Protein AF-A0A7S4DFN1-F1 (afdb_monomer_lite)

Organism: NCBI:txid91324

InterPro domains:
  IPR019164 Transmembrane protein 147 [PF09767] (1-113)
  IPR019164 Transmembrane protein 147 [PTHR12869] (1-135)

pLDDT: mean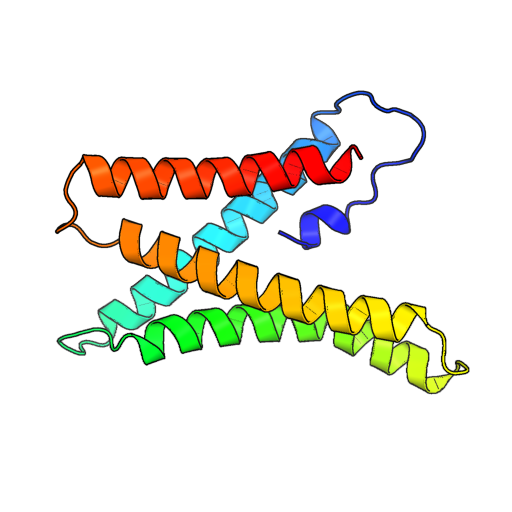 72.48, std 11.62, range [37.78, 87.12]

Foldseek 3Di:
DCVLVVLDDPPPDLDDDPVSVVVSLVVLVVLLVQLLVLVVVQVVVPDPDRDPVNLLVSLLVSLVVVLCVPLVVCCVVQVVPHDDDCVNVVSVVVSVVSSVVSSVSSVLSVQCPDPPDDPVSNVVSVVVSVVVSVCSVVVSSD

Sequence (142 aa):
FILATFMMIPEDSNVFSWSQELPIILVGFLDYGGLYMMHQRLQRKGTRKPNHLRILAVALGWACAEALVHYLIPLWIGARDVEFSWDYVEMGVQSNINLILHLGSSTVVWLGMRNDLDPVAFMAVAITCCCQLVLSSVGNYM

Radius of gyration: 17.59 Å; chains: 1; bounding box: 34×34×47 Å

Secondary structure (DSSP, 8-state):
--TTTTS---TT--S--HHHHHHHHHHHHHHHHHHHHHHHHHHHT--SS--HHHHHHHHHHHHHHHHIIIIIHHHHHHTTT----THHHHHHHHHHHHHHHHHHHHHHHHHHT-TTS-HHHHHHHHHHHHHHHHHHHHTT--

Structure (mmCIF, N/CA/C/O backbone):
data_AF-A0A7S4DFN1-F1
#
_entry.id   AF-A0A7S4DFN1-F1
#
loop_
_atom_site.group_PDB
_atom_site.id
_atom_site.type_symbol
_atom_site.label_atom_id
_atom_site.label_alt_id
_atom_site.label_comp_id
_atom_site.label_asym_id
_atom_site.label_entity_id
_atom_site.label_seq_id
_atom_site.pdbx_PDB_ins_code
_atom_site.Cartn_x
_atom_site.Cartn_y
_atom_site.Cartn_z
_atom_site.occupancy
_atom_site.B_iso_or_equiv
_atom_site.auth_seq_id
_atom_site.auth_comp_id
_atom_site.auth_asym_id
_atom_site.auth_atom_id
_atom_site.pdbx_PDB_model_num
ATOM 1 N N . PHE A 1 1 ? -4.175 0.144 -6.870 1.00 45.34 1 PHE A N 1
ATOM 2 C CA . PHE A 1 1 ? -3.203 1.233 -6.818 1.00 45.34 1 PHE A CA 1
ATOM 3 C C . PHE A 1 1 ? -2.396 1.219 -8.099 1.00 45.34 1 PHE A C 1
ATOM 5 O O . PHE A 1 1 ? -2.262 2.273 -8.694 1.00 45.34 1 PHE A O 1
ATOM 12 N N . ILE A 1 2 ? -1.967 0.045 -8.591 1.00 45.56 2 ILE A N 1
ATOM 13 C CA . ILE A 1 2 ? -1.142 -0.040 -9.809 1.00 45.56 2 ILE A CA 1
ATOM 14 C C . ILE A 1 2 ? -1.887 -0.565 -11.059 1.00 45.56 2 ILE A C 1
ATOM 16 O O . ILE A 1 2 ? -1.519 -0.246 -12.184 1.00 45.56 2 ILE A O 1
ATOM 20 N N . LEU A 1 3 ? -3.038 -1.239 -10.914 1.00 37.78 3 LEU A N 1
ATOM 21 C CA . LEU A 1 3 ? -3.918 -1.496 -12.076 1.00 37.78 3 LEU A CA 1
ATOM 22 C C . LEU A 1 3 ? -4.420 -0.187 -12.727 1.00 37.78 3 LEU A C 1
ATOM 24 O O . LEU A 1 3 ? -4.744 -0.158 -13.909 1.00 37.78 3 LEU A O 1
ATOM 28 N N . ALA A 1 4 ? -4.461 0.886 -11.932 1.00 43.41 4 ALA A N 1
ATOM 29 C CA . ALA A 1 4 ? -4.714 2.252 -12.366 1.00 43.41 4 ALA A CA 1
ATOM 30 C C . ALA A 1 4 ? -3.589 2.802 -13.261 1.00 43.41 4 ALA A C 1
ATOM 32 O O . ALA A 1 4 ? -3.886 3.438 -14.262 1.00 43.41 4 ALA A O 1
ATOM 33 N N . THR A 1 5 ? -2.320 2.506 -12.954 1.00 50.50 5 THR A N 1
ATOM 34 C CA . THR A 1 5 ? -1.168 2.919 -13.774 1.00 50.50 5 THR A CA 1
ATOM 35 C C . THR A 1 5 ? -1.052 2.129 -15.079 1.00 50.50 5 THR A C 1
ATOM 37 O O . THR A 1 5 ? -0.483 2.633 -16.039 1.00 50.50 5 THR A O 1
ATOM 40 N N . PHE A 1 6 ? -1.620 0.919 -15.164 1.00 43.91 6 PHE A N 1
ATOM 41 C CA . PHE A 1 6 ? -1.672 0.137 -16.412 1.00 43.91 6 PHE A CA 1
ATOM 42 C C . PHE A 1 6 ? -2.762 0.591 -17.400 1.00 43.91 6 PHE A C 1
ATOM 44 O O . PHE A 1 6 ? -2.746 0.178 -18.561 1.00 43.91 6 PHE A O 1
ATOM 51 N N . MET A 1 7 ? -3.699 1.448 -16.980 1.00 46.59 7 MET A N 1
ATOM 52 C CA . MET A 1 7 ? -4.637 2.121 -17.884 1.00 46.59 7 MET A CA 1
ATOM 53 C C . MET A 1 7 ? -3.925 3.323 -18.507 1.00 46.59 7 MET A C 1
ATOM 55 O O . MET A 1 7 ? -4.130 4.460 -18.101 1.00 46.59 7 MET A O 1
ATOM 59 N N . MET A 1 8 ? -3.038 3.033 -19.459 1.00 44.91 8 MET A N 1
ATOM 60 C CA . MET A 1 8 ? -2.208 3.991 -20.188 1.00 44.91 8 MET A CA 1
ATOM 61 C C . MET A 1 8 ? -3.061 5.166 -20.693 1.00 44.91 8 MET A C 1
ATOM 63 O O . MET A 1 8 ? -3.888 5.014 -21.596 1.00 44.91 8 MET A O 1
ATOM 67 N N . ILE A 1 9 ? -2.889 6.328 -20.062 1.00 53.94 9 ILE A N 1
ATOM 68 C CA . ILE A 1 9 ? -3.446 7.596 -20.526 1.00 53.94 9 ILE A CA 1
ATOM 69 C C . ILE A 1 9 ? -2.691 7.929 -21.824 1.00 53.94 9 ILE A C 1
ATOM 71 O O . ILE A 1 9 ? -1.462 7.978 -21.795 1.00 53.94 9 ILE A O 1
ATOM 75 N N . PRO A 1 10 ? -3.360 8.090 -22.979 1.00 51.62 10 PRO A N 1
ATOM 76 C CA . PRO A 1 10 ? -2.692 8.547 -24.192 1.00 51.62 10 PRO A CA 1
ATOM 77 C C . PRO A 1 10 ? -2.035 9.912 -23.934 1.00 51.62 10 PRO A C 1
ATOM 79 O O . PRO A 1 10 ? -2.699 10.821 -23.439 1.00 51.62 10 PRO A O 1
ATOM 82 N N . GLU A 1 11 ? -0.748 10.042 -24.283 1.00 53.69 11 GLU A N 1
ATOM 83 C CA . GLU A 1 11 ? 0.140 11.196 -24.011 1.00 53.69 11 GLU A CA 1
ATOM 84 C C . GLU A 1 11 ? -0.353 12.550 -24.572 1.00 53.69 11 GLU A C 1
ATOM 86 O O . GLU A 1 11 ? 0.233 13.593 -24.292 1.00 53.69 11 GLU A O 1
ATOM 91 N N . ASP A 1 12 ? -1.450 12.573 -25.332 1.00 49.44 12 ASP A N 1
ATOM 92 C CA . ASP A 1 12 ? -1.858 13.737 -26.122 1.00 49.44 12 ASP A CA 1
ATOM 93 C C . ASP A 1 12 ? -2.707 14.786 -25.390 1.00 49.44 12 ASP A C 1
ATOM 95 O O . ASP A 1 12 ? -3.073 15.800 -25.991 1.00 49.44 12 ASP A O 1
ATOM 99 N N . SER A 1 13 ? -2.997 14.649 -24.093 1.00 48.75 13 SER A N 1
ATOM 100 C CA . SER A 1 13 ? -3.559 15.790 -23.363 1.00 48.75 13 SER A CA 1
ATOM 101 C C . SER A 1 13 ? -3.395 15.700 -21.850 1.00 48.75 13 SER A C 1
ATOM 103 O O . SER A 1 13 ? -4.033 14.869 -21.211 1.00 48.75 13 SER A O 1
ATOM 105 N N . ASN A 1 14 ? -2.701 16.683 -21.264 1.00 58.94 14 ASN A N 1
ATOM 106 C CA . ASN A 1 14 ? -2.769 17.079 -19.843 1.00 58.94 14 ASN A CA 1
ATOM 107 C C . ASN A 1 14 ? -4.185 17.548 -19.409 1.00 58.94 14 ASN A C 1
ATOM 109 O O . ASN A 1 14 ? -4.340 18.401 -18.534 1.00 58.94 14 ASN A O 1
ATOM 113 N N . VAL A 1 15 ? -5.238 17.065 -20.070 1.00 66.69 15 VAL A N 1
ATOM 114 C CA . VAL A 1 15 ? -6.632 17.441 -19.869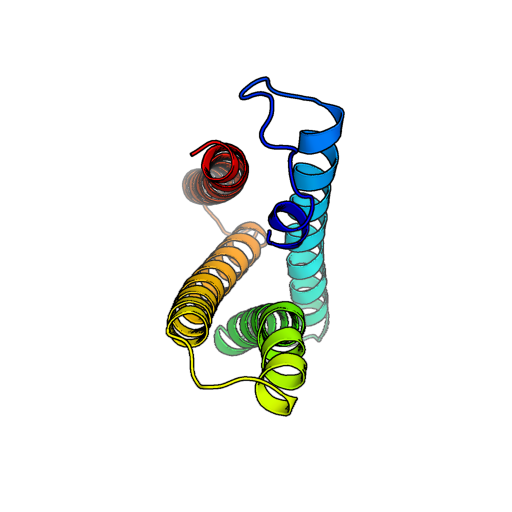 1.00 66.69 15 VAL A CA 1
ATOM 115 C C . VAL A 1 15 ? -7.316 16.314 -19.109 1.00 66.69 15 VAL A C 1
ATOM 117 O O . VAL A 1 15 ? -7.468 15.199 -19.606 1.00 66.69 15 VAL A O 1
ATOM 120 N N . PHE A 1 16 ? -7.752 16.642 -17.894 1.00 68.06 16 PHE A N 1
ATOM 121 C CA . PHE A 1 16 ? -8.517 15.759 -17.021 1.00 68.06 16 PHE A CA 1
ATOM 122 C C . PHE A 1 16 ? -9.711 15.140 -17.765 1.00 68.06 16 PHE A C 1
ATOM 124 O O . PHE A 1 16 ? -10.606 15.849 -18.235 1.00 68.06 16 PHE A O 1
ATOM 131 N N . SER A 1 17 ? -9.733 13.809 -17.842 1.00 76.44 17 SER A N 1
ATOM 132 C CA . SER A 1 17 ? -10.761 13.044 -18.546 1.00 76.44 17 SER A CA 1
ATOM 133 C C . SER A 1 17 ? -11.467 12.092 -17.586 1.00 76.44 17 SER A C 1
ATOM 135 O O . SER A 1 17 ? -10.894 11.107 -17.124 1.00 76.44 17 SER A O 1
ATOM 137 N N . TRP A 1 18 ? -12.755 12.341 -17.328 1.00 72.44 18 TRP A N 1
ATOM 138 C CA . TRP A 1 18 ? -13.573 11.529 -16.413 1.00 72.44 18 TRP A CA 1
ATOM 139 C C . TRP A 1 18 ? -13.528 10.025 -16.721 1.00 72.44 18 TRP A C 1
ATOM 141 O O . TRP A 1 18 ? -13.490 9.207 -15.805 1.00 72.44 18 TRP A O 1
ATOM 151 N N . SER A 1 19 ? -13.496 9.650 -18.001 1.00 75.44 19 SER A N 1
ATOM 152 C CA . SER A 1 19 ? -13.459 8.250 -18.444 1.00 75.44 19 SER A CA 1
ATOM 153 C C . SER A 1 19 ? -12.180 7.508 -18.032 1.00 75.44 19 SER A C 1
ATOM 155 O O . SER A 1 19 ? -12.210 6.287 -17.905 1.00 75.44 19 SER A O 1
ATOM 157 N N . GLN A 1 20 ? -11.073 8.228 -17.827 1.00 71.44 20 GLN A N 1
ATOM 158 C CA . GLN A 1 20 ? -9.778 7.672 -17.416 1.00 71.44 20 GLN A CA 1
ATOM 159 C C . GLN A 1 20 ? -9.620 7.694 -15.891 1.00 71.44 20 GLN A C 1
ATOM 161 O O . GLN A 1 20 ? -9.108 6.747 -15.307 1.00 71.44 20 GLN A O 1
ATOM 166 N N . GLU A 1 21 ? -10.160 8.711 -15.224 1.00 72.88 21 GLU A N 1
ATOM 167 C CA . GLU A 1 21 ? -10.045 8.862 -13.769 1.00 72.88 21 GLU A CA 1
ATOM 168 C C . GLU A 1 21 ? -10.991 7.954 -12.976 1.00 72.88 21 GLU A C 1
ATOM 170 O O . GLU A 1 21 ? -10.630 7.425 -11.924 1.00 72.88 21 GLU A O 1
ATOM 175 N N . LEU A 1 22 ? -12.203 7.708 -13.482 1.00 78.75 22 LEU A N 1
ATOM 176 C CA . LEU A 1 22 ? -13.156 6.807 -12.827 1.00 78.75 22 LEU A CA 1
ATOM 177 C C . LEU A 1 22 ? -12.613 5.381 -12.600 1.00 78.75 22 LEU A C 1
ATOM 179 O O . LEU A 1 22 ? -12.743 4.892 -11.475 1.00 78.75 22 LEU A O 1
ATOM 183 N N . PRO A 1 23 ? -12.004 4.688 -13.585 1.00 78.38 23 PRO A N 1
ATOM 184 C CA . PRO A 1 23 ? -11.449 3.356 -13.350 1.00 78.38 23 PRO A CA 1
ATOM 185 C C . PRO A 1 23 ? -10.268 3.368 -12.372 1.00 78.38 23 PRO A C 1
ATOM 187 O O . PRO A 1 23 ? -10.158 2.447 -11.565 1.00 78.38 23 PRO A O 1
ATOM 190 N N . ILE A 1 24 ? -9.440 4.418 -12.373 1.00 72.38 24 ILE A N 1
ATOM 191 C CA . ILE A 1 24 ? -8.330 4.591 -11.422 1.00 72.38 24 ILE A CA 1
ATOM 192 C C . ILE A 1 24 ? -8.861 4.635 -9.984 1.00 72.38 24 ILE A C 1
ATOM 194 O O . ILE A 1 24 ? -8.414 3.883 -9.112 1.00 72.38 24 ILE A O 1
ATOM 198 N N . ILE A 1 25 ? -9.888 5.456 -9.758 1.00 75.19 25 ILE A N 1
ATOM 199 C CA . ILE A 1 25 ? -10.543 5.599 -8.457 1.00 75.19 25 ILE A CA 1
ATOM 200 C C . ILE A 1 25 ? -11.229 4.288 -8.042 1.00 75.19 25 ILE A C 1
ATOM 202 O O . ILE A 1 25 ? -11.092 3.855 -6.897 1.00 75.19 25 ILE A O 1
ATOM 206 N N . LEU A 1 26 ? -11.934 3.619 -8.963 1.00 80.38 26 LEU A N 1
ATOM 207 C CA . LEU A 1 26 ? -12.609 2.342 -8.698 1.00 80.38 26 LEU A CA 1
ATOM 208 C C . LEU A 1 26 ? -11.630 1.242 -8.281 1.00 80.38 26 LEU A C 1
ATOM 210 O O . LEU A 1 26 ? -11.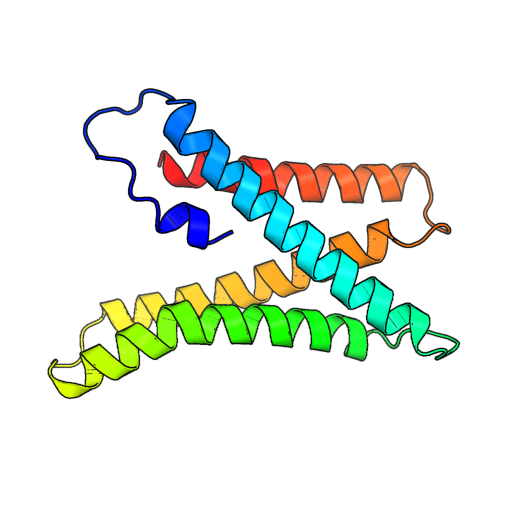899 0.515 -7.325 1.00 80.38 26 LEU A O 1
ATOM 214 N N . VAL A 1 27 ? -10.487 1.133 -8.958 1.00 79.44 27 VAL A N 1
ATOM 215 C CA . VAL A 1 27 ? -9.421 0.195 -8.584 1.00 79.44 27 VAL A CA 1
ATOM 216 C C . VAL A 1 27 ? -8.877 0.525 -7.194 1.00 79.44 27 VAL A C 1
ATOM 218 O O . VAL A 1 27 ? -8.676 -0.384 -6.390 1.00 79.44 27 VAL A O 1
ATOM 221 N N . GLY A 1 28 ? -8.689 1.809 -6.872 1.00 77.50 28 GLY A N 1
ATOM 222 C CA . GLY A 1 28 ? -8.325 2.241 -5.521 1.00 77.50 28 GLY A CA 1
ATOM 223 C C . GLY A 1 28 ? -9.325 1.743 -4.473 1.00 77.50 28 GLY A C 1
ATOM 224 O O . GLY A 1 28 ? -8.937 1.099 -3.498 1.00 77.50 28 GLY A O 1
ATOM 225 N N . PHE A 1 29 ? -10.623 1.954 -4.704 1.00 79.94 29 PHE A N 1
ATOM 226 C CA . PHE A 1 29 ? -11.676 1.448 -3.818 1.00 79.94 29 PHE A CA 1
ATOM 227 C C . PHE A 1 29 ? -11.666 -0.078 -3.679 1.00 79.94 29 PHE A C 1
ATOM 229 O O . PHE A 1 29 ? -11.873 -0.586 -2.574 1.00 79.94 29 PHE A O 1
ATOM 236 N N . LEU A 1 30 ? -11.421 -0.812 -4.768 1.00 84.19 30 LEU A N 1
ATOM 237 C CA . LEU A 1 30 ? -11.335 -2.272 -4.742 1.00 84.19 30 LEU A CA 1
ATOM 238 C C . LEU A 1 30 ? -10.171 -2.766 -3.880 1.00 84.19 30 LEU A C 1
ATOM 240 O O . LEU A 1 30 ? -10.368 -3.701 -3.105 1.00 84.19 30 LEU A O 1
ATOM 244 N N . ASP A 1 31 ? -9.005 -2.125 -3.942 1.00 82.12 31 ASP A N 1
ATOM 245 C CA . ASP A 1 31 ? -7.854 -2.509 -3.118 1.00 82.12 31 ASP A CA 1
ATOM 246 C C . ASP A 1 31 ? -8.100 -2.259 -1.629 1.00 82.12 31 ASP A C 1
ATOM 248 O O . ASP A 1 31 ? -7.913 -3.157 -0.800 1.00 82.12 31 ASP A O 1
ATOM 252 N N . TYR A 1 32 ? -8.599 -1.070 -1.275 1.00 81.88 32 TYR A N 1
ATOM 253 C CA . TYR A 1 32 ? -8.958 -0.764 0.112 1.00 81.88 32 TYR A CA 1
ATOM 254 C C . TYR A 1 32 ? -10.073 -1.693 0.622 1.00 81.88 32 TYR A C 1
ATOM 256 O O . TYR A 1 32 ? -10.012 -2.180 1.756 1.00 81.88 32 TYR A O 1
ATOM 264 N N . GLY A 1 33 ? -11.061 -2.005 -0.223 1.00 84.56 33 GLY A N 1
ATOM 265 C CA . GLY A 1 33 ? -12.118 -2.970 0.075 1.00 84.56 33 GLY A CA 1
ATOM 266 C C . GLY A 1 33 ? -11.589 -4.396 0.261 1.00 84.56 33 GLY A C 1
ATOM 267 O O . GLY A 1 33 ? -12.007 -5.097 1.188 1.00 84.56 33 GLY A O 1
ATOM 268 N N . GLY A 1 34 ? -10.633 -4.820 -0.566 1.00 84.94 34 GLY A N 1
ATOM 269 C CA . GLY A 1 34 ? -9.952 -6.111 -0.472 1.00 84.94 34 GLY A CA 1
ATOM 270 C C . GLY A 1 34 ? -9.222 -6.279 0.860 1.00 84.94 34 GLY A C 1
ATOM 271 O O . GLY A 1 34 ? -9.467 -7.252 1.584 1.00 84.94 34 GLY A O 1
ATOM 272 N N . LEU A 1 35 ? -8.409 -5.288 1.236 1.00 84.06 35 LEU A N 1
ATOM 273 C CA . LEU A 1 35 ? -7.705 -5.255 2.522 1.00 84.06 35 LEU A CA 1
ATOM 274 C C . LEU A 1 35 ? -8.679 -5.264 3.708 1.00 84.06 35 LEU A C 1
ATOM 276 O O . LEU A 1 35 ? -8.496 -6.027 4.661 1.00 84.06 35 LEU A O 1
ATOM 280 N N . TYR A 1 36 ? -9.757 -4.479 3.638 1.00 85.94 36 TYR A N 1
ATOM 281 C CA . TYR A 1 36 ? -10.800 -4.460 4.665 1.00 85.94 36 TYR A CA 1
ATOM 282 C C . TYR A 1 36 ? -11.457 -5.838 4.845 1.00 85.94 36 TYR A C 1
ATOM 284 O O . TYR A 1 36 ? -11.560 -6.343 5.967 1.00 85.94 36 TYR A O 1
ATOM 292 N N . MET A 1 37 ? -11.841 -6.501 3.750 1.00 86.06 37 MET A N 1
ATOM 293 C CA . MET A 1 37 ? -12.422 -7.847 3.796 1.00 86.06 37 MET A CA 1
ATOM 294 C C . MET A 1 37 ? -11.450 -8.885 4.370 1.00 86.06 37 MET A C 1
ATOM 296 O O . MET A 1 37 ? -11.860 -9.760 5.141 1.00 86.06 37 MET A O 1
ATOM 300 N N . MET A 1 38 ? -10.162 -8.812 4.021 1.00 84.75 38 MET A N 1
ATOM 301 C CA . MET A 1 38 ? -9.150 -9.716 4.574 1.00 84.75 38 MET A CA 1
ATOM 302 C C . MET A 1 38 ? -8.977 -9.521 6.085 1.00 84.75 38 MET A C 1
ATOM 304 O O . MET A 1 38 ? -8.971 -10.506 6.832 1.00 84.75 38 MET A O 1
ATOM 308 N N . HIS A 1 39 ? -8.931 -8.273 6.559 1.00 81.88 39 HIS A N 1
ATOM 309 C CA . HIS A 1 39 ? -8.896 -7.976 7.990 1.00 81.88 39 HIS A CA 1
ATOM 310 C C . HIS A 1 39 ? -10.158 -8.450 8.718 1.00 81.88 39 HIS A C 1
ATOM 312 O O . HIS A 1 39 ? -10.050 -9.058 9.785 1.00 81.88 39 HIS A O 1
ATOM 318 N N . GLN A 1 40 ? -11.347 -8.268 8.134 1.00 81.06 40 GLN A N 1
ATOM 319 C CA . GLN A 1 40 ? -12.591 -8.789 8.706 1.00 81.06 40 GLN A CA 1
ATOM 320 C C . GLN A 1 40 ? -12.564 -10.317 8.849 1.00 81.06 40 GLN A C 1
ATOM 322 O O . GLN A 1 40 ? -12.969 -10.855 9.882 1.00 81.06 40 GLN A O 1
ATOM 327 N N . ARG A 1 41 ? -12.058 -11.043 7.842 1.00 80.25 41 ARG A N 1
ATOM 328 C CA . ARG A 1 41 ? -11.904 -12.507 7.922 1.00 80.25 41 ARG A CA 1
ATOM 329 C C . ARG A 1 41 ? -10.943 -12.921 9.033 1.00 80.25 41 ARG A C 1
ATOM 331 O O . ARG A 1 41 ? -11.189 -13.926 9.701 1.00 80.25 41 ARG A O 1
ATOM 338 N N . LEU A 1 42 ? -9.877 -12.153 9.251 1.00 76.00 42 LEU A N 1
ATOM 339 C CA . LEU A 1 42 ? -8.917 -12.405 10.322 1.00 76.00 42 LEU A CA 1
ATOM 340 C C . LEU A 1 42 ? -9.530 -12.172 11.713 1.00 76.00 42 LEU A C 1
ATOM 342 O O . LEU A 1 42 ? -9.310 -12.979 12.615 1.00 76.00 42 LEU A O 1
ATOM 346 N N . GLN A 1 43 ? -10.338 -11.121 11.872 1.00 72.31 43 GLN A N 1
ATOM 347 C CA . GLN A 1 43 ? -11.046 -10.812 13.121 1.00 72.31 43 GLN A CA 1
ATOM 348 C C . GLN A 1 43 ? -12.124 -11.858 13.459 1.00 72.31 43 GLN A C 1
ATOM 350 O O . GLN A 1 43 ? -12.264 -12.250 14.616 1.00 72.31 43 GLN A O 1
ATOM 355 N N . ARG A 1 44 ? -12.843 -12.377 12.453 1.00 68.50 44 ARG A N 1
ATOM 356 C CA . ARG A 1 44 ? -13.899 -13.393 12.637 1.00 68.50 44 ARG A CA 1
ATOM 357 C C . ARG A 1 44 ? -13.381 -14.766 13.081 1.00 68.50 44 ARG A C 1
ATOM 359 O O . ARG A 1 44 ? -14.138 -15.522 13.676 1.00 68.50 44 ARG A O 1
ATOM 366 N N . LYS A 1 45 ? -12.101 -15.092 12.857 1.00 68.69 45 LYS A N 1
ATOM 367 C CA . LYS A 1 45 ? -11.488 -16.377 13.264 1.00 68.69 45 LYS A CA 1
ATOM 368 C C . LYS A 1 45 ? -11.217 -16.507 14.780 1.00 68.69 45 LYS A C 1
ATOM 370 O O . LYS A 1 45 ? -10.466 -17.384 15.196 1.00 68.69 45 LYS A O 1
ATOM 375 N N . GLY A 1 46 ? -11.823 -15.666 15.623 1.00 53.09 46 GLY A N 1
ATOM 376 C CA . GLY A 1 46 ? -11.981 -15.932 17.060 1.00 53.09 46 GLY A CA 1
ATOM 377 C C . GLY A 1 46 ? -10.719 -15.821 17.920 1.00 53.09 46 GLY A C 1
ATOM 378 O O . GLY A 1 46 ? -10.727 -16.238 19.076 1.00 53.09 46 GLY A O 1
ATOM 379 N N . THR A 1 47 ? -9.620 -15.253 17.411 1.00 55.12 47 THR A N 1
ATOM 380 C CA . THR A 1 47 ? -8.444 -15.001 18.258 1.00 55.12 47 THR A 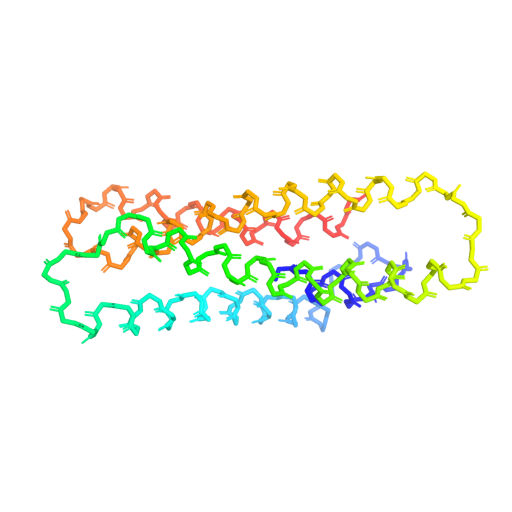CA 1
ATOM 381 C C . THR A 1 47 ? -8.651 -13.688 19.019 1.00 55.12 47 THR A C 1
ATOM 383 O O . THR A 1 47 ? -8.727 -12.627 18.409 1.00 55.12 47 THR A O 1
ATOM 386 N N . ARG A 1 48 ? -8.745 -13.765 20.355 1.00 51.38 48 ARG A N 1
ATOM 387 C CA . ARG A 1 48 ? -9.127 -12.681 21.292 1.00 51.38 48 ARG A CA 1
ATOM 388 C C . ARG A 1 48 ? -8.308 -11.381 21.174 1.00 51.38 48 ARG A C 1
ATOM 390 O O . ARG A 1 48 ? -8.737 -10.351 21.681 1.00 51.38 48 ARG A O 1
ATOM 397 N N . LYS A 1 49 ? -7.158 -11.412 20.492 1.00 58.12 49 LYS A N 1
ATOM 398 C CA . LYS A 1 49 ? -6.434 -10.238 19.989 1.00 58.12 49 LYS A CA 1
ATOM 399 C C . LYS A 1 49 ? -5.868 -10.556 18.599 1.00 58.12 49 LYS A C 1
ATOM 401 O O . LYS A 1 49 ? -5.216 -11.593 18.449 1.00 58.12 49 LYS A O 1
ATOM 406 N N . PRO A 1 50 ? -6.082 -9.710 17.579 1.00 61.00 50 PRO A N 1
ATOM 407 C CA . PRO A 1 50 ? -5.353 -9.852 16.332 1.00 61.00 50 PRO A CA 1
ATOM 408 C C . PRO A 1 50 ? -3.880 -9.525 16.604 1.00 61.00 50 PRO A C 1
ATOM 410 O O . PRO A 1 50 ? -3.540 -8.409 16.987 1.00 61.00 50 PRO A O 1
ATOM 413 N N . ASN A 1 51 ? -3.000 -10.513 16.447 1.00 70.00 51 ASN A N 1
ATOM 414 C CA . ASN A 1 51 ? -1.561 -10.285 16.555 1.00 70.00 51 ASN A CA 1
ATOM 415 C C . ASN A 1 51 ? -1.141 -9.293 15.461 1.00 70.00 51 ASN A C 1
ATOM 417 O O . ASN A 1 51 ? -1.475 -9.509 14.295 1.00 70.00 51 ASN A O 1
ATOM 421 N N . HIS A 1 52 ? -0.368 -8.263 15.812 1.00 76.62 52 HIS A N 1
ATOM 422 C CA . HIS A 1 52 ? 0.165 -7.273 14.863 1.00 76.62 52 HIS A CA 1
ATOM 423 C C . HIS A 1 52 ? 0.862 -7.933 13.659 1.00 76.62 52 HIS A C 1
ATOM 425 O O . HIS A 1 52 ? 0.669 -7.521 12.519 1.00 76.62 52 HIS A O 1
ATOM 431 N N . LEU A 1 53 ? 1.555 -9.054 13.894 1.00 77.75 53 LEU A N 1
ATOM 432 C CA . LEU A 1 53 ? 2.157 -9.885 12.847 1.00 77.75 53 LEU A CA 1
ATOM 433 C C . LEU A 1 53 ? 1.156 -10.456 11.838 1.00 77.75 53 LEU A C 1
ATOM 435 O O . LEU A 1 53 ? 1.485 -10.572 10.667 1.00 77.75 53 LEU A O 1
ATOM 439 N N . ARG A 1 54 ? -0.056 -10.833 12.257 1.00 79.12 54 ARG A N 1
ATOM 440 C CA . ARG A 1 54 ? -1.053 -11.408 11.338 1.00 79.12 54 ARG A CA 1
ATOM 441 C C . ARG A 1 54 ? -1.649 -10.346 10.420 1.00 79.12 54 ARG A C 1
ATOM 443 O O . ARG A 1 54 ? -1.961 -10.650 9.277 1.00 79.12 54 ARG A O 1
ATOM 450 N N . ILE A 1 55 ? -1.783 -9.121 10.919 1.00 80.00 55 ILE A N 1
ATOM 451 C CA . ILE A 1 55 ? -2.227 -7.964 10.131 1.00 80.00 55 ILE A CA 1
ATOM 452 C C . ILE A 1 55 ? -1.160 -7.627 9.083 1.00 80.00 55 ILE A C 1
ATOM 454 O O . ILE A 1 55 ? -1.470 -7.515 7.902 1.00 80.00 55 ILE A O 1
ATOM 458 N N . LEU A 1 56 ? 0.111 -7.583 9.493 1.00 83.19 56 LEU A N 1
ATOM 459 C CA . LEU A 1 56 ? 1.234 -7.390 8.573 1.00 83.19 56 LEU A CA 1
ATOM 460 C C . LEU A 1 56 ? 1.382 -8.547 7.577 1.00 83.19 56 LEU A C 1
ATOM 462 O O . LEU A 1 56 ? 1.705 -8.305 6.425 1.00 83.19 56 LEU A O 1
ATOM 466 N N . ALA A 1 57 ? 1.104 -9.790 7.975 1.00 86.06 57 ALA A N 1
ATOM 467 C CA . ALA A 1 57 ? 1.155 -10.937 7.069 1.00 86.06 57 ALA A CA 1
ATOM 468 C C . ALA A 1 57 ? 0.070 -10.877 5.982 1.00 86.06 57 ALA A C 1
ATOM 470 O O . ALA A 1 57 ? 0.327 -11.266 4.848 1.00 86.06 57 ALA A O 1
ATOM 471 N N . VAL A 1 58 ? -1.127 -10.374 6.307 1.00 85.56 58 VAL A N 1
ATOM 472 C CA . VAL A 1 58 ? -2.188 -10.124 5.316 1.00 85.56 58 VAL A CA 1
ATOM 473 C C . VAL A 1 58 ? -1.739 -9.059 4.317 1.00 85.56 58 VAL A C 1
ATOM 475 O O . VAL A 1 58 ? -1.827 -9.279 3.112 1.00 85.56 58 VAL A O 1
ATOM 478 N N . ALA A 1 59 ? -1.195 -7.952 4.821 1.00 84.06 59 ALA A N 1
ATOM 479 C CA . ALA A 1 59 ? -0.654 -6.874 4.001 1.00 84.06 59 ALA A CA 1
ATOM 480 C C . ALA A 1 59 ? 0.486 -7.352 3.087 1.00 84.06 59 ALA A C 1
ATOM 482 O O . ALA A 1 59 ? 0.493 -7.072 1.893 1.00 84.06 59 ALA A O 1
ATOM 483 N N . LEU A 1 60 ? 1.420 -8.128 3.642 1.00 86.31 60 LEU A N 1
ATOM 484 C CA . LEU A 1 60 ? 2.549 -8.708 2.922 1.00 86.31 60 LEU A CA 1
ATOM 485 C C . LEU A 1 60 ? 2.082 -9.707 1.859 1.00 86.31 60 LEU A C 1
ATOM 487 O O . LEU A 1 60 ? 2.622 -9.719 0.761 1.00 86.31 60 LEU A O 1
ATOM 491 N N . GLY A 1 61 ? 1.064 -10.517 2.159 1.00 87.12 61 GLY A N 1
A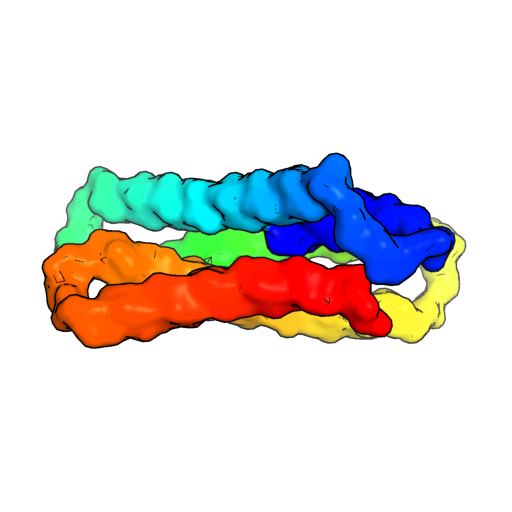TOM 492 C CA . GLY A 1 61 ? 0.464 -11.440 1.198 1.00 87.12 61 GLY A CA 1
ATOM 493 C C . GLY A 1 61 ? -0.195 -10.716 0.024 1.00 87.12 61 GLY A C 1
ATOM 494 O O . GLY A 1 61 ? -0.003 -11.125 -1.118 1.00 87.12 61 GLY A O 1
ATOM 495 N N . TRP A 1 62 ? -0.916 -9.622 0.292 1.00 86.00 62 TRP A N 1
ATOM 496 C CA . TRP A 1 62 ? -1.508 -8.781 -0.753 1.00 86.00 62 TRP A CA 1
ATOM 497 C C . TRP A 1 62 ? -0.432 -8.116 -1.619 1.00 86.00 62 TRP A C 1
ATOM 499 O O . TRP A 1 62 ? -0.428 -8.293 -2.834 1.00 86.00 62 TRP A O 1
ATOM 509 N N . ALA A 1 63 ? 0.543 -7.453 -0.989 1.00 84.00 63 ALA A N 1
ATOM 510 C CA . ALA A 1 63 ? 1.652 -6.796 -1.680 1.00 84.00 63 ALA A CA 1
ATOM 511 C C . ALA A 1 63 ? 2.507 -7.782 -2.496 1.00 84.00 63 ALA A C 1
ATOM 513 O O . ALA A 1 63 ? 2.949 -7.465 -3.595 1.00 84.00 63 ALA A O 1
ATOM 514 N N . CYS A 1 64 ? 2.727 -8.996 -1.980 1.00 82.44 64 CYS A N 1
ATOM 515 C CA . CYS A 1 64 ? 3.469 -10.038 -2.683 1.00 82.44 64 CYS A CA 1
ATOM 516 C C . CYS A 1 64 ? 2.684 -10.577 -3.883 1.00 82.44 64 CYS A C 1
ATOM 518 O O . CYS A 1 64 ? 3.265 -10.737 -4.951 1.00 82.44 64 CYS A O 1
ATOM 520 N N . ALA A 1 65 ? 1.373 -10.808 -3.749 1.00 84.88 65 ALA A N 1
ATOM 521 C CA . ALA A 1 65 ? 0.534 -11.207 -4.878 1.00 84.88 65 ALA A CA 1
ATOM 522 C C . ALA A 1 65 ? 0.561 -10.151 -5.993 1.00 84.88 65 ALA A C 1
ATOM 524 O O . ALA A 1 65 ? 0.721 -10.490 -7.164 1.00 84.88 65 ALA A O 1
ATOM 525 N N . GLU A 1 66 ? 0.478 -8.874 -5.625 1.00 77.62 66 GLU A N 1
ATOM 526 C CA . GLU A 1 66 ? 0.565 -7.767 -6.574 1.00 77.62 66 GLU A CA 1
ATOM 527 C C . GLU A 1 66 ? 1.940 -7.698 -7.248 1.00 77.62 66 GLU A C 1
ATOM 529 O O . GLU A 1 66 ? 2.014 -7.634 -8.478 1.00 77.62 66 GLU A O 1
ATOM 534 N N . ALA A 1 67 ? 3.021 -7.807 -6.472 1.00 77.06 67 ALA A N 1
ATOM 535 C CA . ALA A 1 67 ? 4.382 -7.783 -6.994 1.00 77.06 67 ALA A CA 1
ATOM 536 C C . ALA A 1 67 ? 4.686 -8.972 -7.922 1.00 77.06 67 ALA A C 1
ATOM 538 O O . ALA A 1 67 ? 5.357 -8.816 -8.942 1.00 77.06 67 ALA A O 1
ATOM 539 N N . LEU A 1 68 ? 4.161 -10.159 -7.609 1.00 79.31 68 LEU A N 1
ATOM 540 C CA . LEU A 1 68 ? 4.286 -11.335 -8.469 1.00 79.31 68 LEU A CA 1
ATOM 541 C C . LEU A 1 68 ? 3.593 -11.110 -9.815 1.00 79.31 68 LEU A C 1
ATOM 543 O O . LEU A 1 68 ? 4.172 -11.403 -10.857 1.00 79.31 68 LEU A O 1
ATOM 547 N N . VAL A 1 69 ? 2.381 -10.554 -9.810 1.00 79.31 69 VAL A N 1
ATOM 548 C CA . VAL A 1 69 ? 1.643 -10.277 -11.049 1.00 79.31 69 VAL A CA 1
ATOM 549 C C . VAL A 1 69 ? 2.347 -9.212 -11.898 1.00 79.31 69 VAL A C 1
ATOM 551 O O . VAL A 1 69 ? 2.412 -9.360 -13.114 1.00 79.31 69 VAL A O 1
ATOM 554 N N . HIS A 1 70 ? 2.902 -8.167 -11.281 1.00 69.56 70 HIS A N 1
ATOM 555 C CA . HIS A 1 70 ? 3.384 -6.991 -12.015 1.00 69.56 70 HIS A CA 1
ATOM 556 C C . HIS A 1 70 ? 4.870 -7.020 -12.355 1.00 69.56 70 HIS A C 1
ATOM 558 O O . HIS A 1 70 ? 5.256 -6.471 -13.378 1.00 69.56 70 HIS A O 1
ATOM 564 N N . TYR A 1 71 ? 5.706 -7.642 -11.527 1.00 72.50 71 TYR A N 1
ATOM 565 C CA . TYR A 1 71 ? 7.156 -7.636 -11.725 1.00 72.50 71 TYR A CA 1
ATOM 566 C C . TYR A 1 71 ? 7.677 -9.022 -12.076 1.00 72.50 71 TYR A C 1
ATOM 568 O O . TYR A 1 71 ? 8.503 -9.147 -12.975 1.00 72.50 71 TYR A O 1
ATOM 576 N N . LEU A 1 72 ? 7.166 -10.082 -11.435 1.00 73.12 72 LEU A N 1
ATOM 577 C CA . LEU A 1 72 ? 7.646 -11.434 -11.724 1.00 73.12 72 LEU A CA 1
ATOM 578 C C . LEU A 1 72 ? 7.208 -11.905 -13.116 1.00 73.12 72 LEU A C 1
ATOM 580 O O . LEU A 1 72 ? 8.015 -12.513 -13.807 1.00 73.12 72 LEU A O 1
ATOM 584 N N . ILE A 1 73 ? 5.976 -11.617 -13.555 1.00 74.88 73 ILE A N 1
ATOM 585 C CA . ILE A 1 73 ? 5.503 -12.036 -14.888 1.00 74.88 73 ILE A CA 1
ATOM 586 C C . ILE A 1 73 ? 6.325 -11.374 -16.013 1.00 74.88 73 ILE A C 1
ATOM 588 O O . ILE A 1 73 ? 6.854 -12.113 -16.849 1.00 74.88 73 ILE A O 1
ATOM 592 N N . PRO A 1 74 ? 6.526 -10.040 -16.042 1.00 70.88 74 PRO A N 1
ATOM 593 C CA . PRO A 1 74 ? 7.359 -9.412 -17.069 1.00 70.88 74 PRO A 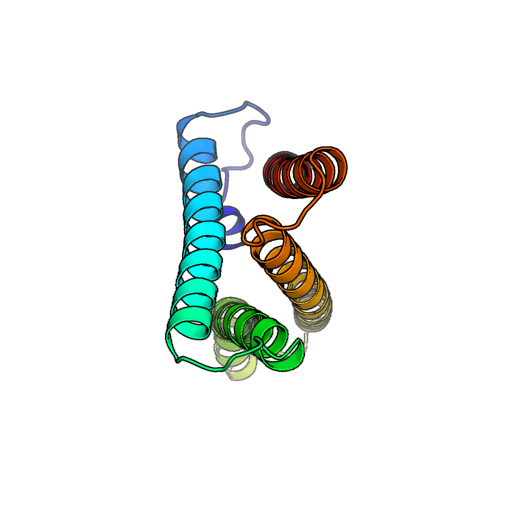CA 1
ATOM 594 C C . PRO A 1 74 ? 8.827 -9.822 -16.984 1.00 70.88 74 PRO A C 1
ATOM 596 O O . PRO A 1 74 ? 9.455 -10.034 -18.017 1.00 70.88 74 PRO A O 1
ATOM 599 N N . LEU A 1 75 ? 9.369 -9.991 -15.774 1.00 71.25 75 LEU A N 1
ATOM 600 C CA . LEU A 1 75 ? 10.757 -10.409 -15.585 1.00 71.25 75 LEU A CA 1
ATOM 601 C C . LEU A 1 75 ? 10.969 -11.872 -15.997 1.00 71.25 75 LEU A C 1
ATOM 603 O O . LEU A 1 75 ? 11.992 -12.189 -16.585 1.00 71.25 75 LEU A O 1
ATOM 607 N N . TRP A 1 76 ? 9.994 -12.756 -15.775 1.00 71.94 76 TRP A N 1
ATOM 608 C CA . TRP A 1 76 ? 10.041 -14.154 -16.214 1.00 71.94 76 TRP A CA 1
ATOM 609 C C . TRP A 1 76 ? 9.981 -14.293 -17.738 1.00 71.94 76 TRP A C 1
ATOM 611 O O . TRP A 1 76 ? 10.670 -15.131 -18.317 1.00 71.94 76 TRP A O 1
ATOM 621 N N . ILE A 1 77 ? 9.150 -13.480 -18.394 1.00 71.25 77 ILE A N 1
ATOM 622 C CA . ILE A 1 77 ? 9.014 -13.481 -19.855 1.00 71.25 77 ILE A CA 1
ATOM 623 C C . ILE A 1 77 ? 10.222 -12.785 -20.503 1.00 71.25 77 ILE A C 1
ATOM 625 O O . ILE A 1 77 ? 10.752 -13.292 -21.484 1.00 71.25 77 ILE A O 1
ATOM 629 N N . GLY A 1 78 ? 10.704 -11.680 -19.925 1.00 67.56 78 GLY A N 1
ATOM 630 C CA . GLY A 1 78 ? 11.871 -10.933 -20.406 1.00 67.56 78 GLY A CA 1
ATOM 631 C C . GLY A 1 78 ? 13.202 -11.658 -20.189 1.00 67.56 78 GLY A C 1
ATOM 632 O O . GLY A 1 78 ? 14.030 -11.696 -21.093 1.00 67.56 78 GLY A O 1
ATOM 633 N N . ALA A 1 79 ? 13.391 -12.333 -19.050 1.00 62.12 79 ALA A N 1
ATOM 634 C CA . ALA A 1 79 ? 14.605 -13.109 -18.766 1.00 62.12 79 ALA A CA 1
ATOM 635 C C . ALA A 1 79 ? 14.777 -14.339 -19.676 1.00 62.12 79 ALA A C 1
ATOM 637 O O . ALA A 1 79 ? 15.835 -14.967 -19.662 1.00 62.12 79 ALA A O 1
ATOM 638 N N . ARG A 1 80 ? 13.747 -14.702 -20.453 1.00 66.00 80 ARG A N 1
ATOM 639 C CA . ARG A 1 80 ? 13.820 -15.798 -21.420 1.00 66.00 80 ARG A CA 1
ATOM 640 C C . ARG A 1 80 ? 14.507 -15.394 -22.732 1.00 66.00 80 ARG A C 1
ATOM 642 O O . ARG A 1 80 ? 15.030 -16.288 -23.386 1.00 66.00 80 ARG A O 1
ATOM 649 N N . ASP A 1 81 ? 14.553 -14.100 -23.074 1.00 60.66 81 ASP A N 1
ATOM 650 C CA . ASP A 1 81 ? 15.018 -13.621 -24.390 1.00 60.66 81 ASP A CA 1
ATOM 651 C C . ASP A 1 81 ? 15.860 -12.310 -24.373 1.00 60.66 81 ASP A C 1
ATOM 653 O O . ASP A 1 81 ? 16.191 -11.811 -25.447 1.00 60.66 81 ASP A O 1
ATOM 657 N N . VAL A 1 82 ? 16.236 -11.723 -23.218 1.00 62.12 82 VAL A N 1
ATOM 658 C CA . VAL A 1 82 ? 16.836 -10.359 -23.164 1.00 62.12 82 VAL A CA 1
ATOM 659 C C . VAL A 1 82 ? 18.130 -10.260 -22.325 1.00 62.12 82 VAL A C 1
ATOM 661 O O . VAL A 1 82 ? 18.242 -10.843 -21.247 1.00 62.12 82 VAL A O 1
ATOM 664 N N . GLU A 1 83 ? 19.114 -9.493 -22.821 1.00 70.56 83 GLU A N 1
ATOM 665 C CA . GLU A 1 83 ? 20.341 -9.081 -22.113 1.00 70.56 83 GLU A CA 1
ATOM 666 C C . GLU A 1 83 ? 20.018 -8.188 -20.897 1.00 70.56 83 GLU A C 1
ATOM 668 O O . GLU A 1 83 ? 19.084 -7.392 -20.916 1.00 70.56 83 GLU A O 1
ATOM 673 N N . PHE A 1 84 ? 20.783 -8.306 -19.810 1.00 67.25 84 PHE A N 1
ATOM 674 C CA . PHE A 1 84 ? 20.538 -7.558 -18.570 1.00 67.25 84 PHE A CA 1
ATOM 675 C C . PHE A 1 84 ? 20.494 -6.029 -18.802 1.00 67.25 84 PHE A C 1
ATOM 677 O O . PHE A 1 84 ? 21.525 -5.417 -19.076 1.00 67.25 84 PHE A O 1
ATOM 684 N N . SER A 1 85 ? 19.308 -5.422 -18.648 1.00 75.19 85 SER A N 1
ATOM 685 C CA . SER A 1 85 ? 19.079 -3.967 -18.698 1.00 75.19 85 SER A CA 1
ATOM 686 C C . SER A 1 85 ? 18.912 -3.368 -17.295 1.00 75.19 85 SER A C 1
ATOM 688 O O . SER A 1 85 ? 18.456 -4.034 -16.361 1.00 75.19 85 SER A O 1
ATOM 690 N N . TRP A 1 86 ? 19.244 -2.082 -17.156 1.00 78.50 86 TRP A N 1
ATOM 691 C CA . TRP A 1 86 ? 19.078 -1.311 -15.919 1.00 78.50 86 TRP A CA 1
ATOM 692 C C . TRP A 1 86 ? 17.604 -1.149 -15.507 1.00 78.50 86 TRP A C 1
ATOM 694 O O . TRP A 1 86 ? 17.307 -1.030 -14.318 1.00 78.50 86 TRP A O 1
ATOM 704 N N . ASP A 1 87 ? 16.678 -1.269 -16.460 1.00 78.81 87 ASP A N 1
ATOM 705 C CA . ASP A 1 87 ? 15.230 -1.167 -16.232 1.00 78.81 87 ASP A CA 1
ATOM 706 C C . ASP A 1 87 ? 14.726 -2.212 -15.222 1.00 78.81 87 ASP A C 1
ATOM 708 O O . ASP A 1 87 ? 13.848 -1.944 -14.401 1.00 78.81 87 ASP A O 1
ATOM 712 N N . TYR A 1 88 ? 15.330 -3.407 -15.205 1.00 74.12 88 TYR A N 1
ATOM 713 C CA . TYR A 1 88 ? 14.973 -4.455 -14.244 1.00 74.12 88 TYR A CA 1
ATOM 714 C C . TYR A 1 88 ? 15.398 -4.111 -12.808 1.00 74.12 88 TYR A C 1
ATOM 716 O O . TYR A 1 88 ? 14.741 -4.527 -11.849 1.00 74.12 88 TYR A O 1
ATOM 724 N N . VAL A 1 89 ? 16.479 -3.342 -12.641 1.00 79.50 89 VAL A N 1
ATOM 725 C CA . VAL A 1 89 ? 16.935 -2.865 -11.326 1.00 79.50 89 VAL A CA 1
ATOM 726 C C . VAL A 1 89 ? 15.975 -1.801 -10.803 1.00 79.50 89 VAL A C 1
ATOM 728 O O . VAL A 1 89 ? 15.565 -1.868 -9.643 1.00 79.50 89 VAL A O 1
ATOM 731 N N . GLU A 1 90 ? 15.558 -0.873 -11.664 1.00 81.19 90 GLU A N 1
ATOM 732 C CA . GLU A 1 90 ? 14.547 0.133 -11.335 1.00 81.19 90 GLU A CA 1
ATOM 733 C C . GLU A 1 90 ? 13.214 -0.519 -10.942 1.00 81.19 90 GLU A C 1
ATOM 735 O O . GLU A 1 90 ? 12.658 -0.197 -9.890 1.00 81.19 90 GLU A O 1
ATOM 740 N N . MET A 1 91 ? 12.759 -1.528 -11.694 1.00 77.69 91 MET A N 1
ATOM 741 C CA . MET A 1 91 ? 11.566 -2.310 -11.352 1.00 77.69 91 MET A CA 1
ATOM 742 C C . MET A 1 91 ? 11.664 -2.971 -9.970 1.00 77.69 91 MET A C 1
ATOM 744 O O . MET A 1 91 ? 10.703 -2.944 -9.198 1.00 77.69 91 MET A O 1
ATOM 748 N N . GLY A 1 92 ? 12.821 -3.546 -9.625 1.00 77.44 92 GLY A N 1
ATOM 749 C CA . GLY A 1 92 ? 13.046 -4.160 -8.315 1.00 77.44 92 GLY A CA 1
ATOM 750 C C . GLY A 1 92 ? 13.004 -3.147 -7.166 1.00 77.44 92 GLY A C 1
ATOM 751 O O . GLY A 1 92 ? 12.379 -3.399 -6.132 1.00 77.44 92 GLY A O 1
ATOM 752 N N . VAL A 1 93 ? 13.625 -1.978 -7.349 1.00 83.25 93 VAL A N 1
ATOM 753 C CA . VAL A 1 93 ? 13.587 -0.882 -6.365 1.00 83.25 93 VAL A CA 1
ATOM 754 C C . VAL A 1 93 ? 12.159 -0.362 -6.197 1.00 83.25 93 VAL A C 1
ATOM 756 O O . VAL A 1 93 ? 11.680 -0.246 -5.065 1.00 83.25 93 VAL A O 1
ATOM 759 N N . GLN A 1 94 ? 11.448 -0.143 -7.303 1.00 81.00 94 GLN A N 1
ATOM 760 C CA . GLN A 1 94 ? 10.066 0.329 -7.297 1.00 81.00 94 GLN A CA 1
ATOM 761 C C . GLN A 1 94 ? 9.124 -0.666 -6.606 1.00 81.00 94 GLN A C 1
ATOM 763 O O . GLN A 1 94 ? 8.291 -0.273 -5.786 1.00 81.00 94 GLN A O 1
ATOM 768 N N . SER A 1 95 ? 9.301 -1.968 -6.847 1.00 79.00 95 SER A N 1
ATOM 769 C CA . SER A 1 95 ? 8.541 -3.020 -6.164 1.00 79.00 95 SER A CA 1
ATOM 770 C C . SER A 1 95 ? 8.732 -2.984 -4.644 1.00 79.00 95 SER A C 1
ATOM 772 O O . SER A 1 95 ? 7.771 -3.174 -3.897 1.00 79.00 95 SER A O 1
ATOM 774 N N . ASN A 1 96 ? 9.953 -2.739 -4.161 1.00 85.50 96 ASN A N 1
ATOM 775 C CA . ASN A 1 96 ? 10.237 -2.687 -2.723 1.00 85.50 96 ASN A CA 1
ATOM 776 C C . ASN A 1 96 ? 9.591 -1.470 -2.050 1.00 85.50 96 ASN A C 1
ATOM 778 O O . ASN A 1 96 ? 9.036 -1.592 -0.956 1.00 85.50 96 ASN A O 1
ATOM 782 N N . ILE A 1 97 ? 9.622 -0.310 -2.709 1.00 82.94 97 ILE A N 1
ATOM 783 C CA . ILE A 1 97 ? 8.956 0.907 -2.223 1.00 82.94 97 ILE A CA 1
ATOM 784 C C . ILE A 1 97 ? 7.442 0.678 -2.149 1.00 82.94 97 ILE A C 1
ATOM 786 O O . ILE A 1 97 ? 6.821 0.944 -1.116 1.00 82.94 97 ILE A O 1
ATOM 790 N N . ASN A 1 98 ? 6.860 0.097 -3.199 1.00 79.12 98 ASN A N 1
ATOM 791 C CA . ASN A 1 98 ? 5.435 -0.223 -3.242 1.00 79.12 98 ASN A CA 1
ATOM 792 C C . ASN A 1 98 ? 5.025 -1.210 -2.144 1.00 79.12 98 ASN A C 1
ATOM 794 O O . ASN A 1 98 ? 3.967 -1.057 -1.534 1.00 79.12 98 ASN A O 1
ATOM 798 N N . LEU A 1 99 ? 5.881 -2.177 -1.811 1.00 81.31 99 LEU A N 1
ATOM 799 C CA . LEU A 1 99 ? 5.624 -3.117 -0.721 1.00 81.31 99 LEU A CA 1
ATOM 800 C C . LEU A 1 99 ? 5.513 -2.412 0.643 1.00 81.31 99 LEU A C 1
ATOM 802 O O . LEU A 1 99 ? 4.623 -2.731 1.434 1.00 81.31 99 LEU A O 1
ATOM 806 N N . ILE A 1 100 ? 6.365 -1.419 0.910 1.00 83.06 100 ILE A N 1
ATOM 807 C CA . ILE A 1 100 ? 6.299 -0.609 2.139 1.00 83.06 100 ILE A CA 1
ATOM 808 C C . ILE A 1 100 ? 5.013 0.230 2.170 1.00 83.06 100 ILE A C 1
ATOM 810 O O . ILE A 1 100 ? 4.346 0.301 3.207 1.00 83.06 100 ILE A O 1
ATOM 814 N N . LEU A 1 101 ? 4.627 0.823 1.037 1.00 80.88 101 LEU A N 1
ATOM 815 C CA . LEU A 1 101 ? 3.392 1.606 0.917 1.00 80.88 101 LEU A CA 1
ATOM 816 C C . LEU A 1 101 ? 2.140 0.754 1.169 1.00 80.88 101 LEU A C 1
ATOM 818 O O . LEU A 1 101 ? 1.222 1.194 1.867 1.00 80.88 101 LEU A O 1
ATOM 822 N N . HIS A 1 102 ? 2.117 -0.486 0.679 1.00 79.06 102 HIS A N 1
ATOM 823 C CA . HIS A 1 102 ? 1.027 -1.435 0.928 1.00 79.06 102 HIS A CA 1
ATOM 824 C C . HIS A 1 102 ? 0.943 -1.871 2.390 1.00 79.06 102 HIS A C 1
ATOM 826 O O . HIS A 1 102 ? -0.150 -1.922 2.960 1.00 79.06 102 HIS A O 1
ATOM 832 N N . LEU A 1 103 ? 2.089 -2.111 3.037 1.00 83.19 103 LEU A N 1
ATOM 833 C CA . LEU A 1 103 ? 2.145 -2.378 4.477 1.00 83.19 103 LEU A CA 1
ATOM 834 C C . LEU A 1 103 ? 1.554 -1.209 5.274 1.00 83.19 103 LEU A C 1
ATOM 836 O O . LEU A 1 103 ? 0.673 -1.422 6.110 1.00 83.19 103 LEU A O 1
ATOM 840 N N . GLY A 1 104 ? 1.977 0.022 4.973 1.00 82.81 104 GLY A N 1
ATOM 841 C CA . GLY A 1 104 ? 1.447 1.234 5.597 1.00 82.81 104 GLY A CA 1
ATOM 842 C C . GLY A 1 104 ? -0.065 1.369 5.410 1.00 82.81 104 GLY A C 1
ATOM 843 O O . GLY A 1 104 ? -0.802 1.485 6.390 1.00 82.81 104 GLY A O 1
ATOM 844 N N . SER A 1 105 ? -0.549 1.242 4.176 1.00 79.88 105 SER A N 1
ATOM 845 C CA . SER A 1 105 ? -1.978 1.349 3.841 1.00 79.88 105 SER A CA 1
ATOM 846 C C . SER A 1 105 ? -2.819 0.303 4.575 1.00 79.88 105 SER A C 1
ATOM 848 O O . SER A 1 105 ? -3.857 0.622 5.156 1.00 79.88 105 SER A O 1
ATOM 850 N N . SER A 1 106 ? -2.332 -0.936 4.663 1.00 82.88 106 SER A N 1
ATOM 851 C CA . SER A 1 106 ? -2.998 -1.991 5.426 1.00 82.88 106 SER A CA 1
ATOM 852 C C . SER A 1 106 ? -3.072 -1.678 6.926 1.00 82.88 106 SER A C 1
ATOM 854 O O . SER A 1 106 ? -4.095 -1.946 7.560 1.00 82.88 106 SER A O 1
ATOM 856 N N . THR A 1 107 ? -2.030 -1.075 7.515 1.00 82.12 107 THR A N 1
ATOM 857 C CA . THR A 1 107 ? -2.086 -0.654 8.927 1.00 82.12 107 THR A CA 1
ATOM 858 C C . THR A 1 107 ? -3.079 0.480 9.165 1.00 82.12 107 THR A C 1
ATOM 860 O O . THR A 1 107 ? -3.799 0.436 10.162 1.00 82.12 107 THR A O 1
ATOM 863 N N . VAL A 1 108 ? -3.177 1.443 8.242 1.00 81.62 108 VAL A N 1
ATOM 864 C CA . VAL A 1 108 ? -4.136 2.559 8.301 1.00 81.62 108 VAL A CA 1
ATOM 865 C C . VAL A 1 108 ? -5.570 2.028 8.242 1.00 81.62 108 VAL A C 1
ATOM 867 O O . VAL A 1 108 ? -6.391 2.381 9.088 1.00 81.62 108 VAL A O 1
ATOM 870 N N . VAL A 1 109 ? -5.855 1.101 7.320 1.00 82.56 109 VAL A N 1
ATOM 871 C CA . VAL A 1 109 ? -7.161 0.424 7.228 1.00 82.56 109 VAL A CA 1
ATOM 872 C C . VAL A 1 109 ? -7.480 -0.323 8.521 1.00 82.56 109 VAL A C 1
ATOM 874 O O . VAL A 1 109 ? -8.585 -0.208 9.046 1.00 82.56 109 VAL A O 1
ATOM 877 N N . TRP A 1 110 ? -6.517 -1.066 9.071 1.00 81.00 110 TRP A N 1
ATOM 878 C CA . TRP A 1 110 ? -6.721 -1.790 10.324 1.00 81.00 110 TRP A CA 1
ATOM 879 C C . TRP A 1 110 ? -6.983 -0.855 11.515 1.00 81.00 110 TRP A C 1
ATOM 881 O O . TRP A 1 110 ? -7.863 -1.139 12.329 1.00 81.00 110 TRP A O 1
ATOM 891 N N . LEU A 1 111 ? -6.259 0.264 11.612 1.00 79.25 111 LEU A N 1
ATOM 892 C CA . LEU A 1 111 ? -6.485 1.304 12.620 1.00 79.25 111 LEU A CA 1
ATOM 893 C C . LEU A 1 111 ? -7.894 1.896 12.504 1.00 79.25 111 LEU A C 1
ATOM 895 O O . LEU A 1 111 ? -8.572 2.021 13.520 1.00 79.25 111 LEU A O 1
ATOM 899 N N . GLY A 1 112 ? -8.367 2.167 11.284 1.00 76.44 112 GLY A N 1
ATOM 900 C CA . GLY A 1 112 ? -9.721 2.670 11.029 1.00 76.44 112 GLY A CA 1
ATOM 901 C C . GLY A 1 112 ? -10.845 1.681 11.363 1.00 76.44 112 GLY A C 1
ATOM 902 O O . GLY A 1 112 ? -11.975 2.095 11.598 1.00 76.44 112 GLY A O 1
ATOM 903 N N . MET A 1 113 ? -10.556 0.378 11.434 1.00 73.25 113 MET A N 1
ATOM 904 C CA . MET A 1 113 ? -11.529 -0.641 11.858 1.00 73.25 113 MET A CA 1
ATOM 905 C C . MET A 1 113 ? -11.715 -0.722 13.377 1.00 73.25 113 MET A C 1
ATOM 907 O O . MET A 1 113 ? -12.611 -1.425 13.847 1.00 73.25 113 MET A O 1
ATOM 911 N N . ARG A 1 114 ? -10.849 -0.080 14.166 1.00 75.12 114 ARG A N 1
ATOM 912 C CA . ARG A 1 114 ? -10.941 -0.114 15.626 1.00 75.12 114 ARG A CA 1
ATOM 913 C C . ARG A 1 114 ? -11.926 0.950 16.101 1.00 75.12 114 ARG A C 1
ATOM 915 O O . ARG A 1 114 ? -11.761 2.124 15.804 1.00 75.12 114 ARG A O 1
ATOM 922 N N . ASN A 1 115 ? -12.892 0.534 16.915 1.00 68.06 115 ASN A N 1
ATOM 923 C CA . ASN A 1 115 ? -13.880 1.435 17.519 1.00 68.06 115 ASN A CA 1
ATOM 924 C C . ASN A 1 115 ? -13.367 2.151 18.786 1.00 68.06 115 ASN A C 1
ATOM 926 O O . ASN A 1 115 ? -14.093 2.943 19.372 1.00 68.06 115 ASN A O 1
ATOM 930 N N . ASP A 1 116 ? -12.129 1.863 19.207 1.00 73.88 116 ASP A N 1
ATOM 931 C CA . ASP A 1 116 ? -11.509 2.413 20.423 1.00 73.88 116 ASP A CA 1
ATOM 932 C C . ASP A 1 116 ? -10.652 3.666 20.149 1.00 73.88 116 ASP A C 1
ATOM 934 O O . ASP A 1 116 ? -9.884 4.083 21.015 1.00 73.88 116 ASP A O 1
ATOM 938 N N . LEU A 1 117 ? -10.672 4.207 18.926 1.00 74.56 117 LEU A N 1
ATOM 939 C CA . LEU A 1 117 ? -9.857 5.367 18.561 1.00 74.56 117 LEU A CA 1
ATOM 940 C C . LEU A 1 117 ? -10.559 6.671 18.936 1.00 74.56 117 LEU A C 1
ATOM 942 O O . LEU A 1 117 ? -11.738 6.859 18.639 1.00 74.56 117 LEU A O 1
ATOM 946 N N . ASP A 1 118 ? -9.791 7.605 19.493 1.00 78.75 118 ASP A N 1
ATOM 947 C CA . ASP A 1 118 ? -10.245 8.979 19.671 1.00 78.75 118 ASP A CA 1
ATOM 948 C C . ASP A 1 118 ? -10.644 9.593 18.317 1.00 78.75 118 ASP A C 1
ATOM 950 O O . ASP A 1 118 ? -10.009 9.310 17.291 1.00 78.75 118 ASP A O 1
ATOM 954 N N . PRO A 1 119 ? -11.640 10.494 18.287 1.00 76.00 119 PRO A N 1
ATOM 955 C CA . PRO A 1 119 ? -12.122 11.107 17.048 1.00 76.00 119 PRO A CA 1
ATOM 956 C C . PRO A 1 119 ? -11.009 11.822 16.262 1.00 76.00 119 PRO A C 1
ATOM 958 O O . PRO A 1 119 ? -11.038 11.848 15.035 1.00 76.00 119 PRO A O 1
ATOM 961 N N . VAL A 1 120 ? -9.980 12.335 16.946 1.00 77.81 120 VAL A N 1
ATOM 962 C CA . VAL A 1 120 ? -8.796 12.947 16.317 1.00 77.81 120 VAL A CA 1
ATOM 963 C C . VAL A 1 120 ? -7.931 11.906 15.598 1.00 77.81 120 VAL A C 1
ATOM 965 O O . VAL A 1 120 ? -7.472 12.147 14.483 1.00 77.81 120 VAL A O 1
ATOM 968 N N . ALA A 1 121 ? -7.736 10.729 16.197 1.00 73.62 121 ALA A N 1
ATOM 969 C CA . ALA A 1 121 ? -6.981 9.640 15.584 1.00 73.62 121 ALA A CA 1
ATOM 970 C C . ALA A 1 121 ? -7.732 9.050 14.381 1.00 73.62 121 ALA A C 1
ATOM 972 O O . ALA A 1 121 ? -7.119 8.747 13.359 1.00 73.62 121 ALA A O 1
ATOM 973 N N . PHE A 1 122 ? -9.062 8.956 14.466 1.00 75.94 122 PHE A N 1
ATOM 974 C CA . PHE A 1 122 ? -9.899 8.559 13.335 1.00 75.94 122 PHE A CA 1
ATOM 975 C C . PHE A 1 122 ? -9.806 9.561 12.173 1.00 75.94 122 PHE A C 1
ATOM 977 O O . PHE A 1 122 ? -9.607 9.163 11.026 1.00 75.94 122 PHE A O 1
ATOM 984 N N . MET A 1 123 ? -9.861 10.865 12.468 1.00 73.62 123 MET A N 1
ATOM 985 C CA . MET A 1 123 ? -9.660 11.917 11.466 1.00 73.62 123 MET A CA 1
ATOM 986 C C . MET A 1 123 ? -8.269 11.844 10.827 1.00 73.62 123 MET A C 1
ATOM 988 O O . MET A 1 123 ? -8.156 11.949 9.610 1.00 73.62 123 MET A O 1
ATOM 992 N N . ALA A 1 124 ? -7.214 11.598 11.608 1.00 76.06 124 ALA A N 1
ATOM 993 C CA . ALA A 1 124 ? -5.862 11.429 11.076 1.00 76.06 124 ALA A CA 1
ATOM 994 C C . ALA A 1 124 ? -5.756 10.222 10.124 1.00 76.06 124 ALA A C 1
ATOM 996 O O . ALA A 1 124 ? -5.154 10.325 9.054 1.00 76.06 124 ALA A O 1
ATOM 997 N N . VAL A 1 125 ? -6.390 9.095 10.462 1.00 78.88 125 VAL A N 1
ATOM 998 C CA . VAL A 1 125 ? -6.472 7.902 9.599 1.00 78.88 125 VAL A CA 1
ATOM 999 C C . VAL A 1 125 ? -7.213 8.216 8.295 1.00 78.88 125 VAL A C 1
ATOM 1001 O O . VAL A 1 125 ? -6.724 7.879 7.216 1.00 78.88 125 VAL A O 1
ATOM 1004 N N . ALA A 1 126 ? -8.349 8.911 8.375 1.00 75.81 126 ALA A N 1
ATOM 1005 C CA . ALA A 1 126 ? -9.130 9.311 7.207 1.00 75.81 126 ALA A CA 1
ATOM 1006 C C . ALA A 1 126 ? -8.362 10.284 6.296 1.00 75.81 126 ALA A C 1
ATOM 1008 O O . ALA A 1 126 ? -8.359 10.109 5.078 1.00 75.81 126 ALA A O 1
ATOM 1009 N N . ILE A 1 127 ? -7.654 11.263 6.873 1.00 80.94 127 ILE A N 1
ATOM 1010 C CA . ILE A 1 127 ? -6.806 12.209 6.131 1.00 80.94 127 ILE A CA 1
ATOM 1011 C C . ILE A 1 127 ? -5.664 11.472 5.432 1.00 80.94 127 ILE A C 1
ATOM 1013 O O . ILE A 1 127 ? -5.399 11.734 4.264 1.00 80.94 127 ILE A O 1
ATOM 1017 N N . THR A 1 128 ? -5.015 10.526 6.113 1.00 78.25 128 THR A N 1
ATOM 1018 C CA . THR A 1 128 ? -3.904 9.757 5.532 1.00 78.25 128 THR A CA 1
ATOM 1019 C C . THR A 1 128 ? -4.387 8.892 4.364 1.00 78.25 128 THR A C 1
ATOM 1021 O O . THR A 1 128 ? -3.754 8.875 3.314 1.00 78.25 128 THR A O 1
ATOM 1024 N N . CYS A 1 129 ? -5.550 8.248 4.503 1.00 74.31 129 CYS A N 1
ATOM 1025 C CA . CYS A 1 129 ? -6.188 7.475 3.433 1.00 74.31 129 CYS A CA 1
ATOM 1026 C C . CYS A 1 129 ? -6.583 8.361 2.233 1.00 74.31 129 CYS A C 1
ATOM 1028 O O . CYS A 1 129 ? -6.301 8.032 1.083 1.00 74.31 129 CYS A O 1
ATOM 1030 N N . CYS A 1 130 ? -7.168 9.533 2.499 1.00 73.62 130 CYS A N 1
ATOM 1031 C CA . CYS A 1 130 ? -7.526 10.505 1.465 1.00 73.62 130 CYS A CA 1
ATOM 1032 C C . CYS A 1 130 ? -6.283 11.042 0.736 1.00 73.62 130 CYS A C 1
ATOM 1034 O O . CYS A 1 130 ? -6.258 11.109 -0.488 1.00 73.62 130 CYS A O 1
ATOM 1036 N N . CYS A 1 131 ? -5.216 11.347 1.477 1.00 78.69 131 CYS A N 1
ATOM 1037 C CA . CYS A 1 131 ? -3.948 11.804 0.920 1.00 78.69 131 CYS A CA 1
ATOM 1038 C C . CYS A 1 131 ? -3.324 10.751 -0.008 1.00 78.69 131 CYS A C 1
ATOM 1040 O O . CYS A 1 131 ? -2.869 11.100 -1.091 1.00 78.69 131 CYS A O 1
ATOM 1042 N N . GLN A 1 132 ? -3.371 9.464 0.357 1.00 72.00 132 GLN A N 1
ATOM 1043 C CA . GLN A 1 132 ? -2.886 8.371 -0.496 1.00 72.00 132 GLN A CA 1
ATOM 1044 C C . GLN A 1 132 ? -3.672 8.251 -1.810 1.00 72.00 132 GLN A C 1
ATOM 1046 O O . GLN A 1 132 ? -3.071 8.060 -2.866 1.00 72.00 132 GLN A O 1
ATOM 1051 N N . LEU A 1 133 ? -4.998 8.410 -1.765 1.00 68.31 133 LEU A N 1
ATOM 1052 C CA . LEU A 1 133 ? -5.844 8.414 -2.962 1.00 68.31 133 LEU A CA 1
ATOM 1053 C C . LEU A 1 133 ? -5.569 9.633 -3.854 1.00 68.31 133 LEU A C 1
ATOM 1055 O O . LEU A 1 133 ? -5.469 9.496 -5.070 1.00 68.31 133 LEU A O 1
ATOM 1059 N N . VAL A 1 134 ? -5.384 10.816 -3.268 1.00 70.06 134 VAL A N 1
ATOM 1060 C CA . VAL A 1 134 ? -5.090 12.040 -4.030 1.00 70.06 134 VAL A CA 1
ATOM 1061 C C . VAL A 1 134 ? -3.689 11.996 -4.641 1.00 70.06 134 VAL A C 1
ATOM 1063 O O . VAL A 1 134 ? -3.545 12.314 -5.819 1.00 70.06 134 VAL A O 1
ATOM 1066 N N . LEU A 1 135 ? -2.671 11.536 -3.901 1.00 68.19 135 LEU A N 1
ATOM 1067 C CA . LEU A 1 135 ? -1.321 11.341 -4.448 1.00 68.19 135 LEU A CA 1
ATOM 1068 C C . LEU A 1 135 ? -1.330 10.372 -5.634 1.00 68.19 135 LEU A C 1
ATOM 1070 O O . LEU A 1 135 ? -0.584 10.574 -6.587 1.00 68.19 135 LEU A O 1
ATOM 1074 N N . SER A 1 136 ? -2.183 9.344 -5.584 1.00 62.53 136 SER A N 1
ATOM 1075 C CA . SER A 1 136 ? -2.308 8.373 -6.673 1.00 62.53 136 SER A CA 1
ATOM 1076 C C . SER A 1 136 ? -2.883 8.970 -7.953 1.00 62.53 136 SER A C 1
ATOM 1078 O O . SER A 1 136 ? -2.480 8.558 -9.029 1.00 62.53 136 SER A O 1
ATOM 1080 N N . SER A 1 137 ? -3.776 9.959 -7.851 1.00 60.09 137 SER A N 1
ATOM 1081 C CA . SER A 1 137 ? -4.296 10.678 -9.018 1.00 60.09 137 SER A CA 1
ATOM 1082 C C . SER A 1 137 ? -3.239 11.650 -9.547 1.00 60.09 137 SER A C 1
ATOM 1084 O O . SER A 1 137 ? -2.890 11.581 -10.718 1.00 60.09 137 SER A O 1
ATOM 1086 N N . VAL A 1 138 ? -2.628 12.466 -8.676 1.00 59.03 138 VAL A N 1
ATOM 1087 C CA . VAL A 1 138 ? -1.636 13.492 -9.063 1.00 59.03 138 VAL A CA 1
ATOM 1088 C C . VAL A 1 138 ? -0.365 12.896 -9.679 1.00 59.03 138 VAL A C 1
ATOM 1090 O O . VAL A 1 138 ? 0.169 13.466 -10.626 1.00 59.03 138 VAL A O 1
ATOM 1093 N N . GLY A 1 139 ? 0.106 11.746 -9.188 1.00 58.06 139 GLY A N 1
ATOM 1094 C CA . GLY A 1 139 ? 1.315 11.090 -9.694 1.00 58.06 139 GLY A CA 1
ATOM 1095 C C . GLY A 1 139 ? 1.222 10.569 -11.133 1.00 58.06 139 GLY A C 1
ATOM 1096 O O . GLY A 1 139 ? 2.255 10.252 -11.701 1.00 58.06 139 GLY A O 1
ATOM 1097 N N . ASN A 1 140 ? 0.025 10.494 -11.728 1.00 53.19 140 ASN A N 1
ATOM 1098 C CA . ASN A 1 140 ? -0.145 10.119 -13.139 1.00 53.19 140 ASN A CA 1
ATOM 1099 C C . ASN A 1 140 ? -0.043 11.316 -14.104 1.00 53.19 140 ASN A C 1
ATOM 1101 O O . ASN A 1 140 ? -0.047 11.115 -15.314 1.00 53.19 140 ASN A O 1
ATOM 1105 N N . TYR A 1 141 ? 0.014 12.549 -13.584 1.00 48.38 141 TYR A N 1
ATOM 1106 C CA . TYR A 1 141 ? 0.056 13.792 -14.371 1.00 48.38 141 TYR A CA 1
ATOM 1107 C C . TYR A 1 141 ? 1.427 14.489 -14.356 1.00 48.38 141 TYR A C 1
ATOM 1109 O O . TYR A 1 141 ? 1.550 15.597 -14.883 1.00 48.38 141 TYR A O 1
ATOM 1117 N N . MET A 1 142 ? 2.429 13.894 -13.701 1.00 42.03 142 MET A N 1
ATOM 1118 C CA . MET A 1 142 ? 3.814 14.380 -13.646 1.00 42.03 142 MET A CA 1
ATOM 1119 C C . MET A 1 142 ? 4.725 13.412 -14.386 1.00 42.03 142 MET A C 1
ATOM 1121 O O . MET A 1 142 ? 5.659 13.915 -15.046 1.00 42.03 142 MET A O 1
#